Protein AF-A0A0B0CTV7-F1 (afdb_monomer)

Sequence (111 aa):
MFSVLFKLSWFFKKYWKRYTFAVIALIIASVIDLIPPKIIGMAIDEIQFNSLTSEKLMEVMLIYGGVILASYSISYLWDYTLFSGAMIMERTMRSRLMNHFLKMTPTFFGK

Radius of gyration: 24.49 Å; Cα contacts (8 Å, |Δi|>4): 42; chains: 1; bounding box: 49×27×73 Å

Nearest PDB structures (foldseek):
  4bne-assembly1_B  TM=8.474E-01  e=6.361E+00  Gallus gallus

Secondary structure (DSSP, 8-state):
-THHHHHTHHHHHHTHHHHHHHHHHHHHHHHHTTHHHHHHHHHHHHHHTT---HHHHHHHHHHHHHHHHHHHHHHHHHHHHHHHHHHHHHHHHHHHHHHHHTTS-HHHH--

Solvent-accessible surface area (backbone atoms only — not comparable to full-atom values): 6171 Å² total; per-residue (Å²): 124,70,70,57,56,63,74,44,42,69,56,52,68,72,47,39,71,52,51,52,48,22,51,53,35,46,54,52,33,59,57,50,67,54,46,60,62,52,52,50,50,54,52,51,52,30,54,75,71,72,68,65,44,76,66,58,51,51,52,52,51,52,52,50,53,51,50,51,54,51,42,51,54,39,46,51,52,21,50,53,46,49,51,55,48,51,51,53,50,49,54,54,50,54,52,52,50,50,60,49,58,76,70,54,59,70,74,71,77,76,109

pLDDT: mean 89.59, std 5.67, range [59.16, 95.88]

Foldseek 3Di:
DCVVVVVCVVLCVVCVVLVVLLVVLVVVLVVLVVVVVVLVVVVVVCVVVVVDDPVVVVVSVVVVVVSVVVSVVSVCSSVCSVVVSVVVVVVVVVVVVVVVVVPDDVVVVVD

Structure (mmCIF, N/CA/C/O back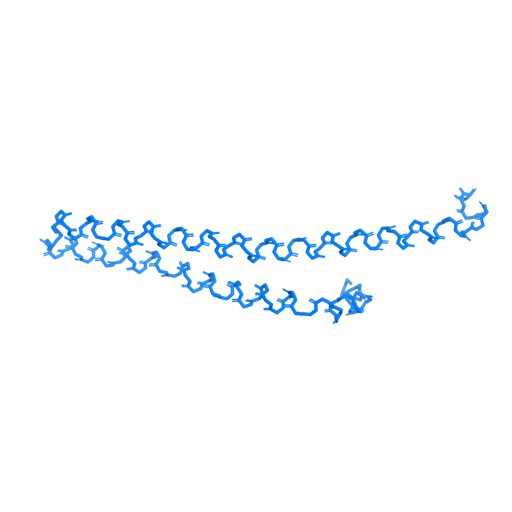bone):
data_AF-A0A0B0CTV7-F1
#
_entry.id   AF-A0A0B0CTV7-F1
#
loop_
_atom_site.group_PDB
_atom_site.id
_atom_site.type_symbol
_atom_site.label_atom_id
_atom_site.label_alt_id
_atom_site.label_comp_id
_atom_site.label_asym_id
_atom_site.label_entity_id
_atom_site.label_seq_id
_atom_site.pdbx_PDB_ins_code
_atom_site.Cartn_x
_atom_site.Cartn_y
_atom_site.Cartn_z
_atom_site.occupancy
_atom_site.B_iso_or_equiv
_atom_site.auth_seq_id
_atom_site.auth_comp_id
_atom_site.auth_asym_id
_atom_site.auth_atom_id
_atom_site.pdbx_PDB_model_num
ATOM 1 N N . MET A 1 1 ? -6.518 -0.273 -27.228 1.00 62.84 1 MET A N 1
ATOM 2 C CA . MET A 1 1 ? -5.924 0.113 -25.924 1.00 62.84 1 MET A CA 1
ATOM 3 C C . MET A 1 1 ? -5.338 -1.091 -25.179 1.00 62.84 1 MET A C 1
ATOM 5 O O . MET A 1 1 ? -4.176 -1.037 -24.800 1.00 62.84 1 MET A O 1
ATOM 9 N N . PHE A 1 2 ? -6.058 -2.213 -25.056 1.00 74.50 2 PHE A N 1
ATOM 10 C CA . PHE A 1 2 ? -5.585 -3.403 -24.320 1.00 74.50 2 PHE A CA 1
ATOM 11 C C . PHE A 1 2 ? -4.385 -4.155 -24.932 1.00 74.50 2 PHE A C 1
ATOM 13 O O . PHE A 1 2 ? -3.679 -4.863 -24.220 1.00 74.50 2 PHE A O 1
ATOM 20 N N . SER A 1 3 ? -4.086 -3.974 -26.223 1.00 80.12 3 SER A N 1
ATOM 21 C CA . SER A 1 3 ? -2.936 -4.614 -26.888 1.00 80.12 3 SER A CA 1
ATOM 22 C C . SER A 1 3 ? -1.577 -4.238 -26.279 1.00 80.12 3 SER A C 1
ATOM 24 O O . SER A 1 3 ? -0.633 -5.024 -26.336 1.00 80.12 3 SER A O 1
ATOM 26 N N . VAL A 1 4 ? -1.469 -3.060 -25.656 1.00 80.56 4 VAL A N 1
ATOM 27 C CA . VAL A 1 4 ? -0.244 -2.602 -24.979 1.00 80.56 4 VAL A CA 1
ATOM 28 C C . VAL A 1 4 ? 0.034 -3.427 -23.718 1.00 80.56 4 VAL A C 1
ATOM 30 O O . VAL A 1 4 ? 1.188 -3.759 -23.450 1.00 80.56 4 VAL A O 1
ATOM 33 N N . LEU A 1 5 ? -1.009 -3.842 -22.992 1.00 80.06 5 LEU A N 1
ATOM 34 C CA . LEU A 1 5 ? -0.870 -4.684 -21.798 1.00 80.06 5 LEU A CA 1
ATOM 35 C C . LEU A 1 5 ? -0.301 -6.062 -22.152 1.00 80.06 5 LEU A C 1
ATOM 37 O O . LEU A 1 5 ? 0.593 -6.555 -21.468 1.00 80.06 5 LEU A O 1
ATOM 41 N N . PHE A 1 6 ? -0.724 -6.641 -23.280 1.00 83.25 6 PHE A N 1
ATOM 42 C CA . PHE A 1 6 ? -0.155 -7.897 -23.776 1.00 83.25 6 PHE A CA 1
ATOM 43 C C . PHE A 1 6 ? 1.328 -7.764 -24.144 1.00 83.25 6 PHE A C 1
ATOM 45 O O . PHE A 1 6 ? 2.112 -8.664 -23.840 1.00 83.25 6 PHE A O 1
ATOM 52 N N . LYS A 1 7 ? 1.756 -6.625 -24.707 1.00 85.12 7 LYS A N 1
ATOM 53 C CA . LYS A 1 7 ? 3.183 -6.344 -24.969 1.00 85.12 7 LYS A CA 1
ATOM 54 C C . LYS A 1 7 ? 4.012 -6.197 -23.686 1.00 85.12 7 LYS A C 1
ATOM 56 O O . LYS A 1 7 ? 5.222 -6.402 -23.716 1.00 85.12 7 LYS A O 1
ATOM 61 N N . LEU A 1 8 ? 3.373 -5.873 -22.562 1.00 87.62 8 LEU A N 1
ATOM 62 C CA . LEU A 1 8 ? 3.992 -5.756 -21.238 1.00 87.62 8 LEU A CA 1
ATOM 63 C C . LEU A 1 8 ? 3.908 -7.053 -20.415 1.00 87.62 8 LEU A C 1
ATOM 65 O O . LEU A 1 8 ? 4.495 -7.124 -19.337 1.00 87.62 8 LEU A O 1
ATOM 69 N N . SER A 1 9 ? 3.249 -8.102 -20.919 1.00 86.56 9 SER A N 1
ATOM 70 C CA . SER A 1 9 ? 3.065 -9.389 -20.220 1.00 86.56 9 SER A CA 1
ATOM 71 C C . SER A 1 9 ? 4.371 -10.009 -19.705 1.00 86.56 9 SER A C 1
ATOM 73 O O . SER A 1 9 ? 4.402 -10.569 -18.609 1.00 86.56 9 SER A O 1
ATOM 75 N N . TRP A 1 10 ? 5.476 -9.848 -20.441 1.00 89.94 10 TRP A N 1
ATOM 76 C CA . TRP A 1 10 ? 6.802 -10.319 -20.027 1.00 89.94 10 TRP A CA 1
ATOM 77 C C . TRP A 1 10 ? 7.267 -9.679 -18.704 1.00 89.94 10 TRP A C 1
ATOM 79 O O . TRP A 1 10 ? 7.941 -10.332 -17.907 1.00 89.94 10 TRP A O 1
ATOM 89 N N . PHE A 1 11 ? 6.897 -8.418 -18.454 1.00 88.44 11 PHE A N 1
ATOM 90 C CA . PHE A 1 11 ? 7.251 -7.685 -17.241 1.00 88.44 11 PHE A CA 1
ATOM 91 C C . PHE A 1 11 ? 6.431 -8.187 -16.054 1.00 88.44 11 PHE A C 1
ATOM 93 O O . PHE A 1 11 ? 6.997 -8.541 -15.020 1.00 88.44 11 PHE A O 1
ATOM 100 N N . PHE A 1 12 ? 5.112 -8.308 -16.230 1.00 88.12 12 PHE A N 1
ATOM 101 C CA . PHE A 1 12 ? 4.220 -8.849 -15.201 1.00 88.12 12 PHE A CA 1
ATOM 102 C C . PHE A 1 12 ? 4.604 -10.279 -14.813 1.00 88.12 12 PHE A C 1
ATOM 104 O O . PHE A 1 12 ? 4.662 -10.596 -13.628 1.00 88.12 12 PHE A O 1
ATOM 111 N N . LYS A 1 13 ? 4.980 -11.118 -15.788 1.00 89.25 13 LYS A N 1
ATOM 112 C CA . LYS A 1 13 ? 5.471 -12.478 -15.526 1.00 89.25 13 LYS A CA 1
ATOM 113 C C . LYS A 1 13 ? 6.790 -12.483 -14.746 1.00 89.25 13 LYS A C 1
ATOM 115 O O . LYS A 1 13 ? 6.990 -13.347 -13.900 1.00 89.25 13 LYS A O 1
ATOM 120 N N . LYS A 1 14 ? 7.679 -11.513 -14.985 1.00 90.75 14 LYS A N 1
ATOM 121 C CA . LYS A 1 14 ? 8.952 -11.382 -14.255 1.00 90.75 14 LYS A CA 1
ATOM 122 C C . LYS A 1 14 ? 8.756 -10.925 -12.804 1.00 90.75 14 LYS A C 1
ATOM 124 O O . LYS A 1 14 ? 9.447 -11.421 -11.920 1.00 90.75 14 LYS A O 1
ATOM 129 N N . TYR A 1 15 ? 7.815 -10.015 -12.553 1.00 90.44 15 TYR A N 1
ATOM 130 C CA . TYR A 1 15 ? 7.563 -9.427 -11.230 1.00 90.44 15 TYR A CA 1
ATOM 131 C C . TYR A 1 15 ? 6.286 -9.953 -10.555 1.00 90.44 15 TYR A C 1
ATOM 133 O O . TYR A 1 15 ? 5.752 -9.302 -9.660 1.00 90.44 15 TYR A O 1
ATOM 141 N N . TRP A 1 16 ? 5.805 -11.140 -10.937 1.00 89.06 16 TRP A N 1
ATOM 142 C CA . TRP A 1 16 ? 4.517 -11.682 -10.486 1.00 89.06 16 TRP A CA 1
ATOM 143 C C . TRP A 1 16 ? 4.376 -11.722 -8.958 1.00 89.06 16 TRP A C 1
ATOM 145 O O . TRP A 1 16 ? 3.366 -11.265 -8.437 1.00 89.06 16 TRP A O 1
ATOM 155 N N . LYS A 1 17 ? 5.423 -12.147 -8.230 1.00 90.56 17 LYS A N 1
ATOM 156 C CA . LYS A 1 17 ? 5.428 -12.210 -6.754 1.00 90.56 17 LYS A CA 1
ATOM 157 C C . LYS A 1 17 ? 5.110 -10.865 -6.105 1.00 90.56 17 LYS A C 1
ATOM 159 O O . LYS A 1 17 ? 4.406 -10.808 -5.104 1.00 90.56 17 LYS A O 1
ATOM 164 N N . ARG A 1 18 ? 5.626 -9.783 -6.690 1.00 89.56 18 ARG A N 1
ATOM 165 C CA . ARG A 1 18 ? 5.433 -8.419 -6.202 1.00 89.56 18 ARG A CA 1
ATOM 166 C C . ARG A 1 18 ? 3.979 -7.977 -6.367 1.00 89.56 18 ARG A C 1
ATOM 168 O O . ARG A 1 18 ? 3.416 -7.391 -5.452 1.00 89.56 18 ARG A O 1
ATOM 175 N N . TYR A 1 19 ? 3.370 -8.304 -7.505 1.00 90.19 19 TYR A N 1
ATOM 176 C CA . TYR A 1 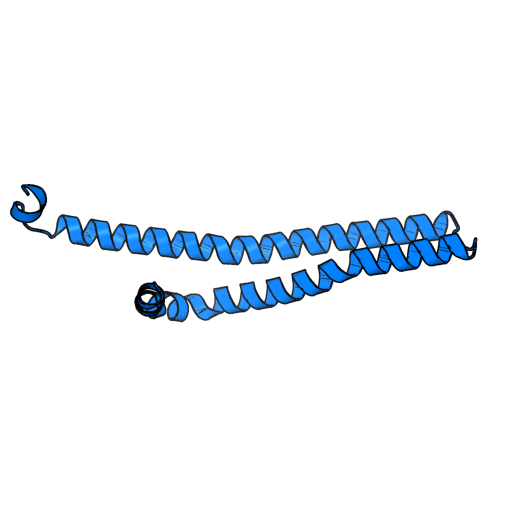19 ? 1.955 -8.030 -7.752 1.00 90.19 19 TYR A CA 1
ATOM 177 C C . TYR A 1 19 ? 1.048 -8.892 -6.878 1.00 90.19 19 TYR A C 1
ATOM 179 O O . TYR A 1 19 ? 0.104 -8.372 -6.301 1.00 90.19 19 TYR A O 1
ATOM 187 N N . THR A 1 20 ? 1.360 -10.179 -6.710 1.00 91.56 20 THR A N 1
ATOM 188 C CA . THR A 1 20 ? 0.621 -11.059 -5.797 1.00 91.56 20 THR A CA 1
ATOM 189 C C . THR A 1 20 ? 0.662 -10.529 -4.366 1.00 91.56 20 THR A C 1
ATOM 191 O O . THR A 1 20 ? -0.381 -10.446 -3.729 1.00 91.56 20 THR A O 1
ATOM 194 N N . PHE A 1 21 ? 1.832 -10.101 -3.881 1.00 92.31 21 PHE A N 1
ATOM 195 C CA . PHE A 1 21 ? 1.952 -9.486 -2.559 1.00 92.31 21 PHE A CA 1
ATOM 196 C C . PHE A 1 21 ? 1.133 -8.195 -2.444 1.00 92.31 21 PHE A C 1
ATOM 198 O O . PHE A 1 21 ? 0.388 -8.043 -1.483 1.00 92.31 21 PHE A O 1
ATOM 205 N N . ALA A 1 22 ? 1.215 -7.301 -3.435 1.00 90.94 22 ALA A N 1
ATOM 206 C CA . ALA A 1 22 ? 0.431 -6.066 -3.444 1.00 90.94 22 ALA A CA 1
ATOM 207 C C . ALA A 1 22 ? -1.082 -6.341 -3.409 1.00 90.94 22 ALA A C 1
ATOM 209 O O . ALA A 1 22 ? -1.796 -5.696 -2.652 1.00 90.94 22 ALA A O 1
ATOM 210 N N . VAL A 1 23 ? -1.565 -7.325 -4.175 1.00 92.88 23 VAL A N 1
ATOM 211 C CA . VAL A 1 23 ? -2.986 -7.709 -4.193 1.00 92.88 23 VAL A CA 1
ATOM 212 C C . VAL A 1 23 ? -3.422 -8.292 -2.851 1.00 92.88 23 VAL A C 1
ATOM 214 O O . VAL A 1 23 ? -4.465 -7.907 -2.337 1.00 92.88 23 VAL A O 1
ATOM 217 N N . ILE A 1 24 ? -2.627 -9.186 -2.258 1.00 94.06 24 ILE A N 1
ATOM 218 C CA . ILE A 1 24 ? -2.931 -9.750 -0.934 1.00 94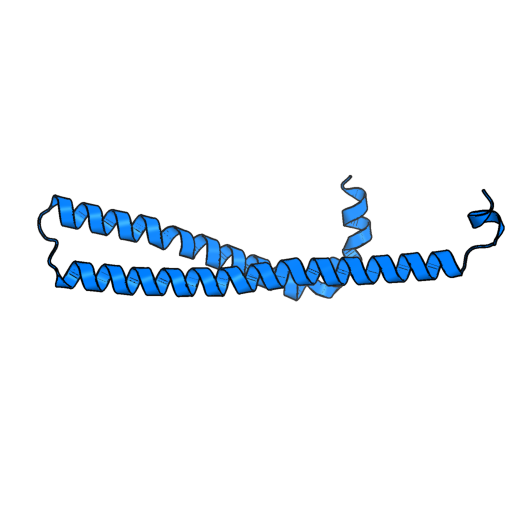.06 24 ILE A CA 1
ATOM 219 C C . ILE A 1 24 ? -2.968 -8.637 0.120 1.00 94.06 24 ILE A C 1
ATOM 221 O O . ILE A 1 24 ? -3.915 -8.567 0.899 1.00 94.06 24 ILE A O 1
ATOM 225 N N . ALA A 1 25 ? -1.978 -7.742 0.119 1.00 92.00 25 ALA A N 1
ATOM 226 C CA . ALA A 1 25 ? -1.924 -6.615 1.043 1.00 92.00 25 ALA A CA 1
ATOM 227 C C . ALA A 1 25 ? -3.113 -5.657 0.858 1.00 92.00 25 ALA A C 1
ATOM 229 O O . ALA A 1 25 ? -3.686 -5.214 1.847 1.00 92.00 25 ALA A O 1
ATOM 230 N N . LEU A 1 26 ? -3.540 -5.405 -0.383 1.00 93.69 26 LEU A N 1
ATOM 231 C CA . LEU A 1 26 ? -4.713 -4.584 -0.696 1.00 93.69 26 LEU A CA 1
ATOM 232 C C . LEU A 1 26 ? -6.026 -5.225 -0.219 1.00 93.69 26 LEU A C 1
ATOM 234 O O . LEU A 1 26 ? -6.891 -4.529 0.311 1.00 93.69 26 LEU A O 1
ATOM 238 N N . ILE A 1 27 ? -6.174 -6.547 -0.354 1.00 94.19 27 ILE A N 1
ATOM 239 C CA . ILE A 1 27 ? -7.333 -7.272 0.191 1.00 94.19 27 ILE A CA 1
ATOM 240 C C . ILE A 1 27 ? -7.363 -7.143 1.717 1.00 94.19 27 ILE A C 1
ATOM 242 O O . ILE A 1 27 ? -8.410 -6.846 2.285 1.00 94.19 27 ILE A O 1
ATOM 246 N N . ILE A 1 28 ? -6.218 -7.322 2.382 1.00 93.62 28 ILE A N 1
ATOM 247 C CA . ILE A 1 28 ? -6.115 -7.177 3.840 1.00 93.62 28 ILE A CA 1
ATOM 248 C C . ILE A 1 28 ? -6.435 -5.739 4.268 1.00 93.62 28 ILE A C 1
ATOM 250 O O . ILE A 1 28 ? -7.217 -5.557 5.198 1.00 93.62 28 ILE A O 1
ATOM 254 N N . ALA A 1 29 ? -5.891 -4.731 3.577 1.00 93.19 29 ALA A N 1
ATOM 255 C CA . ALA A 1 29 ? -6.196 -3.321 3.831 1.00 93.19 29 ALA A CA 1
ATOM 256 C C . ALA A 1 29 ? -7.707 -3.062 3.751 1.00 93.19 29 ALA A C 1
ATOM 258 O O . ALA A 1 29 ? -8.298 -2.532 4.685 1.00 93.19 29 ALA A O 1
ATOM 259 N N . SER A 1 30 ? -8.345 -3.568 2.692 1.00 93.06 30 SER A N 1
ATOM 260 C CA . SER A 1 30 ? -9.786 -3.413 2.468 1.00 93.06 30 SER A CA 1
ATOM 261 C C . SER A 1 30 ? -10.628 -4.032 3.591 1.00 93.06 30 SER A C 1
ATOM 263 O O . SER A 1 30 ? -11.681 -3.506 3.938 1.00 93.06 30 SER A O 1
ATOM 265 N N . VAL A 1 31 ? -10.176 -5.148 4.178 1.00 93.94 31 VAL A N 1
ATOM 266 C CA . VAL A 1 31 ? -10.842 -5.755 5.342 1.00 93.94 31 VAL A CA 1
ATOM 267 C C . VAL A 1 31 ? -10.653 -4.905 6.599 1.00 93.94 31 VAL A C 1
ATOM 269 O O . VAL A 1 31 ? -11.586 -4.762 7.387 1.00 93.94 31 VAL A O 1
ATOM 272 N N . ILE A 1 32 ? -9.469 -4.330 6.798 1.00 91.75 32 ILE A N 1
ATOM 273 C CA . ILE A 1 32 ? -9.178 -3.475 7.957 1.00 91.75 32 ILE A CA 1
ATOM 274 C C . ILE A 1 32 ? -9.987 -2.182 7.902 1.00 91.75 32 ILE A C 1
ATOM 276 O O . ILE A 1 32 ? -10.483 -1.737 8.934 1.00 91.75 32 ILE A O 1
ATOM 280 N N . ASP A 1 33 ? -10.205 -1.627 6.715 1.00 89.81 33 ASP A N 1
ATOM 281 C CA . ASP A 1 33 ? -10.987 -0.402 6.537 1.00 89.81 33 ASP A CA 1
ATOM 282 C C . ASP A 1 33 ? -12.487 -0.587 6.861 1.00 89.81 33 ASP A C 1
ATOM 284 O O . ASP A 1 33 ? -13.211 0.390 7.051 1.00 89.81 33 ASP A O 1
ATOM 288 N N . LEU A 1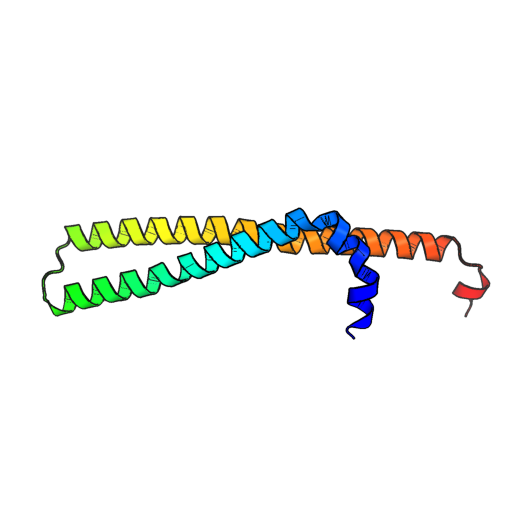 34 ? -12.958 -1.832 7.029 1.00 92.06 34 LEU A N 1
ATOM 289 C CA . LEU A 1 34 ? -14.294 -2.153 7.556 1.00 92.06 34 LEU A CA 1
ATOM 290 C C . LEU A 1 34 ? -14.364 -2.128 9.094 1.00 92.06 34 LEU A C 1
ATOM 292 O O . LEU A 1 34 ? -15.456 -2.147 9.664 1.00 92.06 34 LEU A O 1
ATOM 296 N N . ILE A 1 35 ? -13.227 -2.097 9.793 1.00 92.50 35 ILE A N 1
ATOM 297 C CA . ILE A 1 35 ? -13.179 -2.082 11.261 1.00 92.50 35 ILE A CA 1
ATOM 298 C C . ILE A 1 35 ? -13.641 -0.726 11.831 1.00 92.50 35 ILE A C 1
ATOM 300 O O . ILE A 1 35 ? -14.483 -0.743 12.732 1.00 92.50 35 ILE A O 1
ATOM 304 N N . PRO A 1 36 ? -13.189 0.442 11.322 1.00 90.44 36 PRO A N 1
ATOM 305 C CA . PRO A 1 36 ? -13.658 1.753 11.770 1.00 90.44 36 PRO A CA 1
ATOM 306 C C . PRO A 1 36 ? -15.186 1.916 11.852 1.00 90.44 36 PRO A C 1
ATOM 308 O O . PRO A 1 36 ? -15.670 2.265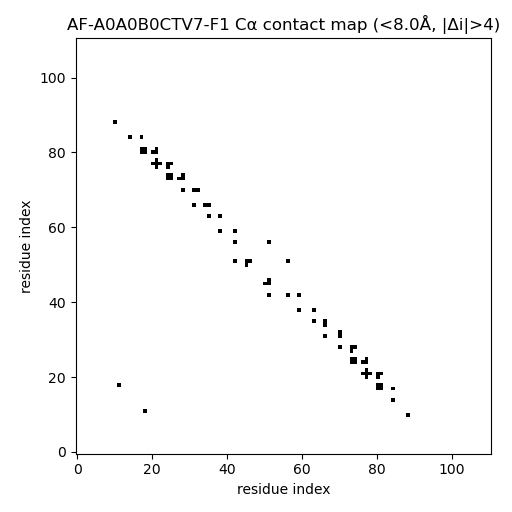 12.930 1.00 90.44 36 PRO A O 1
ATOM 311 N N . PRO A 1 37 ? -15.983 1.626 10.799 1.00 91.81 37 PRO A N 1
ATOM 312 C CA . PRO A 1 37 ? -17.436 1.774 10.880 1.00 91.81 37 PRO A CA 1
ATOM 313 C C . PRO A 1 37 ? -18.070 0.817 11.896 1.00 91.81 37 PRO A C 1
ATOM 315 O O . PRO A 1 37 ? -19.046 1.182 12.547 1.00 91.81 37 PRO A O 1
ATOM 318 N N . LYS A 1 38 ? -17.497 -0.379 12.095 1.00 91.50 38 LYS A N 1
ATOM 319 C CA . LYS A 1 38 ? -17.958 -1.317 13.127 1.00 91.50 38 LYS A CA 1
ATOM 320 C C . LYS A 1 38 ? -17.714 -0.774 14.538 1.00 91.50 38 LYS A C 1
ATOM 322 O O . LYS A 1 38 ? -18.601 -0.876 15.380 1.00 91.50 38 LYS A O 1
ATOM 327 N N . ILE A 1 39 ? -16.544 -0.179 14.783 1.00 90.06 39 ILE A N 1
ATOM 328 C CA . ILE A 1 39 ? -16.211 0.459 16.066 1.00 90.06 39 ILE A CA 1
ATOM 329 C C . ILE A 1 39 ? -17.153 1.637 16.338 1.00 90.06 39 ILE A C 1
ATOM 331 O O . ILE A 1 39 ? -17.668 1.768 17.445 1.00 90.06 39 ILE A O 1
ATOM 335 N N . ILE A 1 40 ? -17.421 2.462 15.323 1.00 89.31 40 ILE A N 1
ATOM 336 C CA . ILE A 1 40 ? -18.359 3.586 15.440 1.00 89.31 40 ILE A CA 1
ATOM 337 C C . ILE A 1 40 ? -19.771 3.083 15.763 1.00 89.31 40 ILE A C 1
ATOM 339 O O . ILE A 1 40 ? -20.411 3.635 16.652 1.00 89.31 40 ILE A O 1
ATOM 343 N N . GLY A 1 41 ? -20.240 2.021 15.098 1.00 89.44 41 GLY A N 1
ATOM 344 C CA . GLY A 1 41 ? -21.540 1.410 15.392 1.00 89.44 41 GLY A CA 1
ATOM 345 C C . GLY A 1 41 ? -21.654 0.956 16.849 1.00 89.44 41 GLY A C 1
ATOM 346 O O . GLY A 1 41 ? -22.581 1.356 17.542 1.00 89.44 41 GLY A O 1
ATOM 347 N N . MET A 1 42 ? -20.649 0.228 17.348 1.00 87.81 42 MET A N 1
ATOM 348 C CA . MET A 1 42 ? -20.601 -0.202 18.754 1.00 87.81 42 MET A CA 1
ATOM 349 C C . MET A 1 42 ? -20.612 0.980 19.730 1.00 87.81 42 MET A C 1
ATOM 351 O O . MET A 1 42 ? -21.273 0.922 20.764 1.00 87.81 42 MET A O 1
ATOM 355 N N . ALA A 1 43 ? -19.899 2.062 19.406 1.00 87.06 43 ALA A N 1
ATOM 356 C CA . ALA A 1 43 ? -19.887 3.263 20.233 1.00 87.06 43 ALA A CA 1
ATOM 357 C C . ALA A 1 43 ? -21.261 3.957 20.264 1.00 87.06 43 ALA A C 1
ATOM 359 O O . ALA A 1 43 ? -21.685 4.413 21.324 1.00 8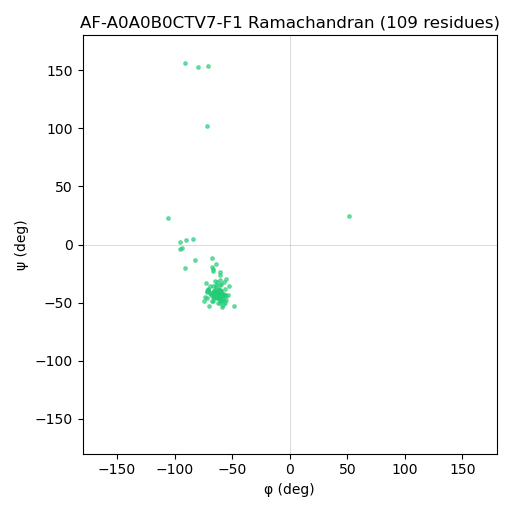7.06 43 ALA A O 1
ATOM 360 N N . ILE A 1 44 ? -21.967 4.017 19.129 1.00 87.50 44 ILE A N 1
ATOM 361 C CA . ILE A 1 44 ? -23.326 4.577 19.043 1.00 87.50 44 ILE A CA 1
ATOM 362 C C . ILE A 1 44 ? -24.310 3.743 19.869 1.00 87.50 44 ILE A C 1
ATOM 364 O O . ILE A 1 44 ? -25.110 4.319 20.607 1.00 87.50 44 ILE A O 1
ATOM 368 N N . ASP A 1 45 ? -24.223 2.415 19.798 1.00 87.88 45 ASP A N 1
ATOM 369 C CA . ASP A 1 45 ? -25.090 1.522 20.570 1.00 87.88 45 ASP A CA 1
ATOM 370 C C . ASP A 1 45 ? -24.889 1.730 22.083 1.00 87.88 45 ASP A C 1
ATOM 372 O O . ASP A 1 45 ? -25.849 1.925 22.827 1.00 87.88 45 ASP A O 1
ATOM 376 N N . GLU A 1 46 ? -23.640 1.784 22.555 1.00 86.12 46 GLU A N 1
ATOM 377 C CA . GLU A 1 46 ? -23.319 2.035 23.971 1.00 86.12 46 GLU A CA 1
ATOM 378 C C . GLU A 1 46 ? -23.788 3.424 24.452 1.00 86.12 46 GLU A C 1
ATOM 380 O O . GLU A 1 46 ? -24.190 3.583 25.609 1.00 86.12 46 GLU A O 1
ATOM 385 N N . ILE A 1 47 ? -23.786 4.430 23.566 1.00 85.94 47 ILE A N 1
ATOM 386 C CA . ILE A 1 47 ? -24.385 5.745 23.840 1.00 85.94 47 ILE A CA 1
ATOM 387 C C . ILE A 1 47 ? -25.909 5.621 23.971 1.00 85.94 47 ILE A C 1
ATOM 389 O O . ILE A 1 47 ? -26.487 6.164 24.912 1.00 85.94 47 ILE A O 1
ATOM 393 N N . GLN A 1 48 ? -26.568 4.894 23.064 1.00 86.25 48 GLN A N 1
ATOM 394 C CA . GLN A 1 48 ? -28.024 4.725 23.068 1.00 86.25 48 GLN A CA 1
ATOM 395 C C . GLN A 1 48 ? -28.527 4.033 24.343 1.00 86.25 48 GLN A C 1
ATOM 397 O O . GLN A 1 48 ? -29.569 4.413 24.880 1.00 86.25 48 GLN A O 1
ATOM 402 N N . PHE A 1 49 ? -27.785 3.048 24.850 1.00 86.81 49 PHE A N 1
ATOM 403 C CA . PHE A 1 49 ? -28.134 2.327 26.075 1.00 86.81 49 PHE A CA 1
ATOM 404 C C . PHE A 1 49 ? -27.673 3.028 27.367 1.00 86.81 49 PHE A C 1
ATOM 406 O O . PHE A 1 49 ? -27.860 2.470 28.448 1.00 86.81 49 PHE A O 1
ATOM 413 N N . ASN A 1 50 ? -27.104 4.244 27.291 1.00 79.56 50 ASN A N 1
ATOM 414 C CA . ASN A 1 50 ? -26.507 4.971 28.427 1.00 79.56 50 ASN A CA 1
ATOM 415 C C . ASN A 1 50 ? -25.477 4.137 29.224 1.00 79.56 50 ASN A C 1
ATOM 417 O O . ASN A 1 50 ? -25.232 4.394 30.402 1.00 79.56 50 ASN A O 1
ATOM 421 N N . SER A 1 51 ? -24.863 3.132 28.596 1.00 78.38 51 SER A N 1
ATOM 422 C CA . SER A 1 51 ? -23.866 2.244 29.208 1.00 78.38 51 SER A CA 1
ATOM 423 C C . SER A 1 51 ? -22.427 2.690 28.940 1.00 78.38 51 SER A C 1
ATOM 425 O O . SER A 1 51 ? -21.476 2.028 29.368 1.00 78.38 51 SER A O 1
ATOM 427 N N . LEU A 1 52 ? -22.261 3.820 28.249 1.00 76.12 52 LEU A N 1
ATOM 428 C CA . LEU A 1 52 ? -20.969 4.402 27.930 1.00 76.12 52 LEU A CA 1
ATOM 429 C C . LEU A 1 52 ? -20.309 4.993 29.184 1.00 76.12 52 LEU A C 1
ATOM 431 O O . LEU A 1 52 ? -20.627 6.094 29.630 1.00 76.12 52 LEU A O 1
ATOM 435 N N . THR A 1 53 ? -19.351 4.260 29.742 1.00 86.31 53 THR A N 1
ATOM 436 C CA . THR A 1 53 ? -18.469 4.758 30.800 1.00 86.31 53 THR A CA 1
ATOM 437 C C . THR A 1 53 ? -17.206 5.383 30.204 1.00 86.31 53 THR A C 1
ATOM 439 O O . THR A 1 53 ? -16.779 5.036 29.100 1.00 86.31 53 THR A O 1
ATOM 442 N N . SER A 1 54 ? -16.561 6.287 30.949 1.00 84.56 54 SER A N 1
ATOM 443 C CA . SER A 1 54 ? -15.292 6.908 30.532 1.00 84.56 54 SER A CA 1
ATOM 444 C C . SER A 1 54 ? -14.185 5.880 30.259 1.00 84.56 54 SER A C 1
ATOM 446 O O . SER A 1 54 ? -13.355 6.091 29.378 1.00 84.56 54 SER A O 1
ATOM 448 N N . GLU A 1 55 ? -14.188 4.753 30.978 1.00 86.88 55 GLU A N 1
ATOM 449 C CA . GLU A 1 55 ? -13.246 3.646 30.769 1.00 86.88 55 GLU A CA 1
ATOM 450 C C . GLU A 1 55 ? -13.470 2.950 29.421 1.00 86.88 55 GLU A C 1
ATOM 452 O O . GLU A 1 55 ? -12.524 2.814 28.644 1.00 86.88 55 GLU A O 1
ATOM 457 N N . LYS A 1 56 ? -14.722 2.595 29.092 1.00 84.69 56 LYS A N 1
ATOM 458 C CA . LYS A 1 56 ? -15.065 1.999 27.790 1.00 84.69 56 LYS A CA 1
ATOM 459 C C . LYS A 1 56 ? -14.729 2.931 26.629 1.00 84.69 56 LYS A C 1
ATOM 461 O O . LYS A 1 56 ? -14.241 2.483 25.596 1.00 84.69 56 LYS A O 1
ATOM 466 N N . LEU A 1 57 ? -14.964 4.235 26.787 1.00 87.19 57 LEU A N 1
ATOM 467 C CA . LEU A 1 57 ? -14.636 5.216 25.753 1.00 87.19 57 LEU A CA 1
ATOM 468 C C . LEU A 1 57 ? -13.123 5.290 25.501 1.00 87.19 57 LEU A C 1
ATOM 470 O O . LEU A 1 57 ? -12.697 5.330 24.346 1.00 87.19 57 LEU A O 1
ATOM 474 N N . MET A 1 58 ? -12.312 5.257 26.562 1.00 89.81 58 MET A N 1
ATOM 475 C CA . MET A 1 58 ? -10.854 5.220 26.440 1.00 89.81 58 MET A CA 1
ATOM 476 C C . MET A 1 58 ? -10.377 3.933 25.748 1.00 89.81 58 MET A C 1
ATOM 478 O O . MET A 1 58 ? -9.523 3.995 24.865 1.00 89.81 58 MET A O 1
ATOM 482 N N . GLU A 1 59 ? -10.950 2.778 26.096 1.00 89.12 59 GLU A N 1
ATOM 483 C CA . GLU A 1 59 ? -10.646 1.495 25.448 1.00 89.12 59 GLU A CA 1
ATOM 484 C C . GLU A 1 59 ? -10.963 1.531 23.946 1.00 89.12 59 GLU A C 1
ATOM 486 O O . GLU A 1 59 ? -10.110 1.205 23.117 1.00 89.12 59 GLU A O 1
ATOM 491 N N . VAL A 1 60 ? -12.155 2.013 23.581 1.00 89.62 60 VAL A N 1
ATOM 492 C CA . VAL A 1 60 ? -12.572 2.173 22.182 1.00 89.62 60 VAL A CA 1
ATOM 493 C C . VAL A 1 60 ? -11.622 3.103 21.426 1.00 89.62 60 V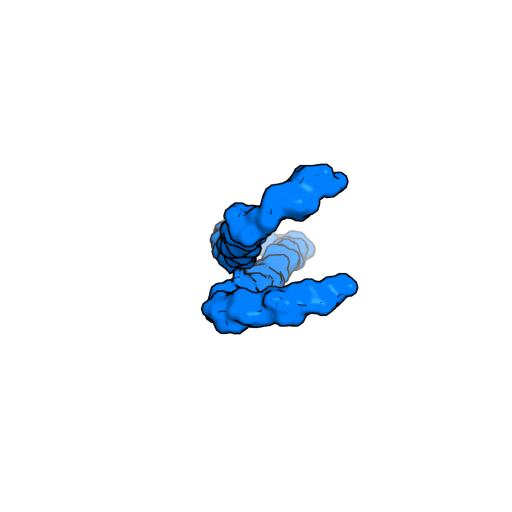AL A C 1
ATOM 495 O O . VAL A 1 60 ? -11.213 2.777 20.311 1.00 89.62 60 VAL A O 1
ATOM 498 N N . MET A 1 61 ? -11.217 4.227 22.024 1.00 90.81 61 MET A N 1
ATOM 499 C CA . MET A 1 61 ? -10.257 5.151 21.413 1.00 90.81 61 MET A CA 1
ATOM 500 C C . MET A 1 61 ? -8.876 4.519 21.204 1.00 90.81 61 MET A C 1
ATOM 502 O O . MET A 1 61 ? -8.274 4.718 20.148 1.00 90.81 61 MET A O 1
ATOM 506 N N . LEU A 1 62 ? -8.378 3.741 22.169 1.00 93.00 62 LEU A N 1
ATOM 507 C CA . LEU A 1 62 ? -7.095 3.042 22.049 1.00 93.00 62 LEU A CA 1
ATOM 508 C C . LEU A 1 62 ? -7.131 1.984 20.942 1.00 93.00 62 LEU A C 1
ATOM 510 O O . LEU A 1 62 ? -6.221 1.934 20.110 1.00 93.00 62 LEU A O 1
ATOM 514 N N . ILE A 1 63 ? -8.198 1.180 20.886 1.00 91.62 63 ILE A N 1
ATOM 515 C CA . ILE A 1 63 ? -8.403 0.191 19.820 1.00 91.62 63 ILE A CA 1
ATOM 516 C C . ILE A 1 63 ? -8.476 0.895 18.463 1.00 91.62 63 ILE A C 1
ATOM 518 O O . ILE A 1 63 ? -7.799 0.488 17.519 1.00 91.62 63 ILE A O 1
ATOM 522 N N . TYR A 1 64 ? -9.245 1.980 18.369 1.00 92.31 64 TYR A N 1
ATOM 523 C CA . TYR A 1 64 ? -9.383 2.760 17.143 1.00 92.31 64 TYR A CA 1
ATOM 524 C C . TYR A 1 64 ? -8.045 3.350 16.680 1.00 92.31 64 TYR A C 1
ATOM 526 O O . TYR A 1 64 ? -7.693 3.243 15.505 1.00 92.31 64 TYR A O 1
ATOM 534 N N . GLY A 1 65 ? -7.249 3.892 17.605 1.00 94.31 65 GLY A N 1
ATOM 535 C CA . GLY A 1 65 ? -5.891 4.360 17.325 1.00 94.31 65 GLY A CA 1
ATOM 536 C C . GLY A 1 65 ? -4.986 3.248 16.786 1.00 94.31 65 GLY A C 1
ATOM 537 O O . GLY A 1 65 ? -4.279 3.449 15.798 1.00 94.31 65 GLY A O 1
ATOM 538 N N . GLY A 1 66 ? -5.056 2.048 17.371 1.00 94.25 66 GLY A N 1
ATOM 539 C CA . GLY A 1 66 ? -4.335 0.871 16.879 1.00 94.25 66 GLY A CA 1
ATOM 540 C C . GLY A 1 66 ? -4.752 0.460 15.464 1.00 94.25 66 GLY A C 1
ATOM 541 O O . GLY A 1 66 ? -3.897 0.176 14.623 1.00 94.25 66 GLY A O 1
ATOM 542 N N . VAL A 1 67 ? -6.055 0.493 15.169 1.00 94.00 67 VAL A N 1
ATOM 543 C CA . VAL A 1 67 ? -6.598 0.203 13.832 1.00 94.00 67 VAL A CA 1
ATOM 544 C C . VAL A 1 67 ? -6.104 1.218 12.802 1.00 94.00 67 VAL A C 1
ATOM 546 O O . VAL A 1 67 ? -5.700 0.813 11.714 1.00 94.00 67 VAL A O 1
ATOM 549 N N . ILE A 1 68 ? -6.061 2.510 13.143 1.00 93.81 68 ILE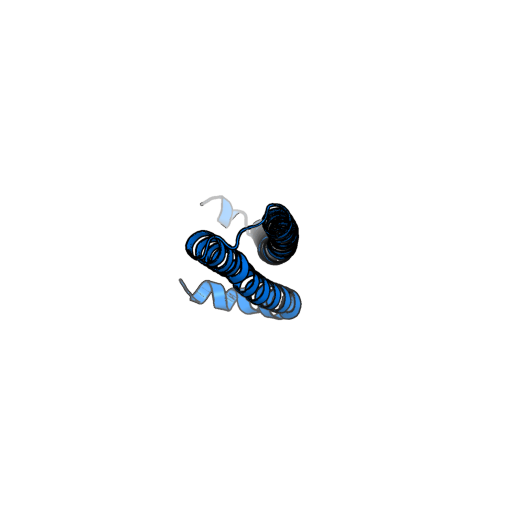 A N 1
ATOM 550 C CA . ILE A 1 68 ? -5.516 3.553 12.261 1.00 93.81 68 ILE A CA 1
ATOM 551 C C . ILE A 1 68 ? -4.046 3.269 11.932 1.00 93.81 68 ILE A C 1
ATOM 553 O O . ILE A 1 68 ? -3.661 3.298 10.764 1.00 93.81 68 ILE A O 1
ATOM 557 N N . LEU A 1 69 ? -3.223 2.958 12.938 1.00 95.25 69 LEU A N 1
ATOM 558 C CA . LEU A 1 69 ? -1.802 2.657 12.730 1.00 95.25 69 LEU A CA 1
ATOM 559 C C . LEU A 1 69 ? -1.597 1.411 11.857 1.00 95.25 69 LEU A C 1
ATOM 561 O O . LEU A 1 69 ? -0.722 1.398 10.983 1.00 95.25 69 LEU A O 1
ATOM 565 N N . ALA A 1 70 ? -2.415 0.377 12.064 1.00 93.12 70 ALA A N 1
ATOM 566 C CA . ALA A 1 70 ? -2.383 -0.845 11.268 1.00 93.12 70 ALA A CA 1
ATOM 567 C C . ALA A 1 70 ? -2.817 -0.592 9.815 1.00 93.12 70 ALA A C 1
ATOM 569 O O . ALA A 1 70 ? -2.092 -0.973 8.892 1.00 93.12 70 ALA A O 1
ATOM 570 N N . SER A 1 71 ? -3.948 0.097 9.611 1.00 93.50 71 SER A N 1
ATOM 571 C CA . SER A 1 71 ? -4.451 0.469 8.281 1.00 93.50 71 SER A CA 1
ATOM 572 C C . SER A 1 71 ? -3.418 1.306 7.531 1.00 93.50 71 SER A C 1
ATOM 574 O O . SER A 1 71 ? -3.081 0.983 6.393 1.00 93.50 71 SER A O 1
ATOM 576 N N . TYR A 1 72 ? -2.816 2.305 8.183 1.00 94.44 72 TYR A N 1
ATOM 577 C CA . TYR A 1 72 ? -1.793 3.148 7.566 1.00 94.44 72 TYR A CA 1
ATOM 578 C C . TYR A 1 72 ? -0.556 2.346 7.142 1.00 94.44 72 TYR A C 1
ATOM 580 O O . TYR A 1 72 ? -0.074 2.488 6.019 1.00 94.44 72 TYR A O 1
ATOM 588 N N . SER A 1 73 ? -0.061 1.462 8.013 1.00 94.38 73 SER A N 1
ATOM 589 C CA . SER A 1 73 ? 1.127 0.646 7.731 1.00 94.38 73 SER A CA 1
ATOM 590 C C . SER A 1 73 ? 0.908 -0.291 6.543 1.00 94.38 73 SER A C 1
ATOM 592 O O . SER A 1 73 ? 1.763 -0.408 5.665 1.00 94.38 73 SER A O 1
ATOM 594 N N . ILE A 1 74 ? -0.253 -0.945 6.490 1.00 92.44 74 ILE A N 1
ATOM 595 C CA . ILE A 1 74 ? -0.599 -1.872 5.407 1.00 92.44 74 ILE A CA 1
ATOM 596 C C . ILE A 1 74 ? -0.878 -1.102 4.117 1.00 92.44 74 ILE A C 1
ATOM 598 O O . ILE A 1 74 ? -0.414 -1.524 3.055 1.00 92.44 74 ILE A O 1
ATOM 602 N N . SER A 1 75 ? -1.558 0.043 4.218 1.00 92.31 75 SER A N 1
ATOM 603 C CA . SER A 1 75 ? -1.808 0.946 3.094 1.00 92.31 75 SER A CA 1
ATOM 604 C C . SER A 1 75 ? -0.508 1.381 2.432 1.00 92.31 75 SER A C 1
ATOM 606 O O . SER A 1 75 ? -0.298 1.161 1.241 1.00 92.31 75 SER A O 1
ATOM 608 N N . TYR A 1 76 ? 0.435 1.856 3.245 1.00 93.75 76 TYR A N 1
ATOM 609 C CA . TYR A 1 76 ? 1.762 2.230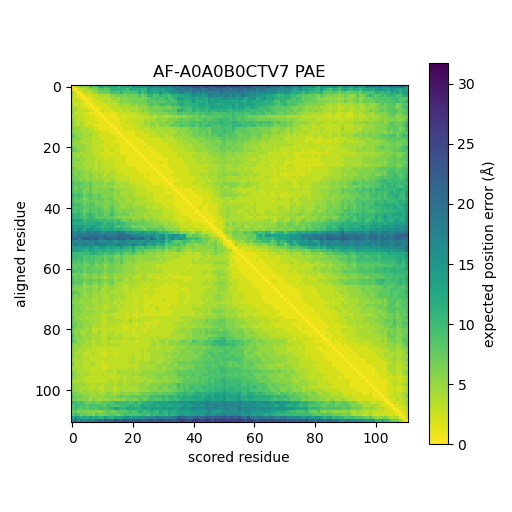 2.783 1.00 93.75 76 TYR A CA 1
ATOM 610 C C . TYR A 1 76 ? 2.491 1.072 2.083 1.00 93.75 76 TYR A C 1
ATOM 612 O O . TYR A 1 76 ? 3.107 1.266 1.032 1.00 93.75 76 TYR A O 1
ATOM 620 N N . LEU A 1 77 ? 2.420 -0.146 2.632 1.00 91.38 77 LEU A N 1
ATOM 621 C CA . LEU A 1 77 ? 3.088 -1.312 2.052 1.00 91.38 77 LEU A CA 1
ATOM 622 C C . LEU A 1 77 ? 2.534 -1.686 0.675 1.00 91.38 77 LEU A C 1
ATOM 624 O O . LEU A 1 77 ? 3.327 -1.950 -0.238 1.00 91.38 77 LEU A O 1
ATOM 628 N N . TRP A 1 78 ? 1.210 -1.738 0.500 1.00 91.31 78 TRP A N 1
ATOM 629 C CA . TRP A 1 78 ? 0.643 -2.125 -0.794 1.00 91.31 78 TRP A CA 1
ATOM 630 C C . TRP A 1 78 ? 0.845 -1.023 -1.840 1.00 91.31 78 TRP A C 1
ATOM 632 O O . TRP A 1 78 ? 1.276 -1.347 -2.952 1.00 91.31 78 TRP A O 1
ATOM 642 N N . ASP A 1 79 ? 0.665 0.253 -1.473 1.00 91.94 79 ASP A N 1
ATOM 643 C CA . ASP A 1 79 ? 0.907 1.404 -2.352 1.00 91.94 79 ASP A CA 1
ATOM 644 C C . ASP A 1 79 ? 2.355 1.421 -2.832 1.00 91.94 79 ASP A C 1
ATOM 646 O O . ASP A 1 79 ? 2.639 1.395 -4.035 1.00 91.94 79 ASP A O 1
ATOM 650 N N . TYR A 1 80 ? 3.304 1.379 -1.894 1.00 92.81 80 TYR A N 1
ATOM 651 C CA . TYR A 1 80 ? 4.725 1.360 -2.220 1.00 92.81 80 TYR A CA 1
ATOM 652 C C . TYR A 1 80 ? 5.064 0.189 -3.151 1.00 92.81 80 TYR A C 1
ATOM 654 O O . TYR A 1 80 ? 5.786 0.337 -4.148 1.00 92.81 80 TYR A O 1
ATOM 662 N N . THR A 1 81 ? 4.505 -0.989 -2.869 1.00 89.75 81 THR A N 1
ATOM 663 C CA . THR A 1 81 ? 4.747 -2.181 -3.678 1.00 89.75 81 THR A CA 1
ATOM 664 C C . THR A 1 81 ? 4.179 -2.027 -5.086 1.00 89.75 81 THR A C 1
ATOM 666 O O . THR A 1 81 ? 4.864 -2.398 -6.044 1.00 89.75 81 THR A O 1
ATOM 669 N N . LEU A 1 82 ? 2.994 -1.444 -5.249 1.00 90.31 82 LEU A N 1
ATOM 670 C CA . LEU A 1 82 ? 2.376 -1.236 -6.554 1.00 90.31 82 LEU A CA 1
ATOM 671 C C . LEU A 1 82 ? 3.122 -0.165 -7.369 1.00 90.31 82 LEU A C 1
ATOM 673 O O . LEU A 1 82 ? 3.575 -0.434 -8.488 1.00 90.31 82 LEU A O 1
ATOM 677 N N . PHE A 1 83 ? 3.336 1.019 -6.789 1.00 90.12 83 PHE A N 1
ATOM 678 C CA . PHE A 1 83 ? 3.893 2.179 -7.492 1.00 90.12 83 PHE A CA 1
ATOM 679 C C . PHE A 1 83 ? 5.375 2.034 -7.831 1.00 90.12 83 PHE A C 1
ATOM 681 O O . PHE A 1 83 ? 5.789 2.366 -8.944 1.00 90.12 83 PHE A O 1
ATOM 688 N N . SER A 1 84 ? 6.197 1.463 -6.945 1.00 89.94 84 SER A N 1
ATOM 689 C CA . SER A 1 84 ? 7.600 1.209 -7.307 1.00 89.94 84 SER A CA 1
ATOM 690 C C . SER A 1 84 ? 7.715 0.139 -8.417 1.00 89.94 84 SER A C 1
ATOM 692 O O . SER A 1 84 ? 8.690 0.126 -9.166 1.00 89.94 84 SER A O 1
ATOM 694 N N . GLY A 1 85 ? 6.694 -0.708 -8.620 1.00 89.38 85 GLY A N 1
ATOM 695 C CA . GLY A 1 85 ? 6.633 -1.639 -9.749 1.00 89.38 85 GLY A CA 1
ATOM 696 C C . GLY A 1 85 ? 6.446 -0.897 -11.071 1.00 89.38 85 GLY A C 1
ATOM 697 O O . GLY A 1 85 ? 7.155 -1.171 -12.042 1.00 89.38 85 GLY A O 1
ATOM 698 N N . ALA A 1 86 ? 5.557 0.100 -11.074 1.00 89.12 86 ALA A N 1
ATOM 699 C CA . ALA A 1 86 ? 5.338 0.988 -12.211 1.00 89.12 86 ALA A CA 1
ATOM 700 C C . ALA A 1 86 ? 6.597 1.799 -12.560 1.00 89.12 86 ALA A C 1
ATOM 702 O O . ALA A 1 86 ? 6.981 1.843 -13.727 1.00 89.12 86 ALA A O 1
ATOM 703 N N . MET A 1 87 ? 7.308 2.344 -11.565 1.00 92.00 87 MET A N 1
ATOM 704 C CA . MET A 1 87 ? 8.555 3.089 -11.801 1.00 92.00 87 MET A CA 1
ATOM 705 C C . MET A 1 87 ? 9.653 2.224 -12.437 1.00 92.00 87 MET A C 1
ATOM 707 O O . MET A 1 87 ? 10.338 2.657 -13.365 1.00 92.00 87 MET A O 1
ATOM 711 N N . ILE A 1 88 ? 9.818 0.976 -11.982 1.00 91.19 88 ILE A N 1
ATOM 712 C CA . ILE A 1 88 ? 10.782 0.041 -12.588 1.00 91.19 88 ILE A CA 1
ATOM 713 C C . ILE A 1 88 ? 10.386 -0.274 -14.034 1.00 91.19 88 ILE A C 1
ATOM 715 O O . ILE A 1 88 ? 11.254 -0.341 -14.915 1.00 91.19 88 ILE A O 1
ATOM 719 N N . MET A 1 89 ? 9.088 -0.459 -14.289 1.00 92.38 89 MET A N 1
ATOM 720 C CA . MET A 1 89 ? 8.569 -0.692 -15.634 1.00 92.38 89 MET A CA 1
ATOM 721 C C . MET A 1 89 ? 8.877 0.493 -16.548 1.00 92.38 89 MET A C 1
ATOM 723 O O . MET A 1 89 ? 9.455 0.300 -17.620 1.00 92.38 89 MET A O 1
ATOM 727 N N . GLU A 1 90 ? 8.561 1.709 -16.102 1.00 92.88 90 GLU A N 1
ATOM 728 C CA . GLU A 1 90 ? 8.806 2.940 -16.846 1.00 92.88 90 GLU A CA 1
ATOM 729 C C . GLU A 1 90 ? 10.293 3.094 -17.168 1.00 92.88 90 GLU A C 1
ATOM 731 O O . GLU A 1 90 ? 10.659 3.217 -18.339 1.00 92.88 90 GLU A O 1
ATOM 736 N N . ARG A 1 91 ? 11.168 2.996 -16.159 1.00 94.06 91 ARG A N 1
ATOM 737 C CA . ARG A 1 91 ? 12.620 3.102 -16.351 1.00 94.06 91 ARG A CA 1
ATOM 738 C C . ARG A 1 91 ? 13.117 2.095 -17.385 1.00 94.06 91 ARG A C 1
ATOM 740 O O . ARG A 1 91 ? 13.874 2.454 -18.284 1.00 94.06 91 ARG A O 1
ATOM 747 N N . THR A 1 92 ? 12.652 0.850 -17.302 1.00 93.00 92 THR A N 1
ATOM 748 C CA . THR A 1 92 ? 13.049 -0.207 -18.241 1.00 93.00 92 THR A CA 1
ATOM 749 C C . THR A 1 92 ? 12.602 0.102 -19.670 1.00 93.00 92 THR A C 1
ATOM 751 O O . THR A 1 92 ? 13.373 -0.085 -20.614 1.00 93.00 92 THR A O 1
ATOM 754 N N . MET A 1 93 ? 11.371 0.582 -19.849 1.00 92.81 93 MET A N 1
ATOM 755 C CA . MET A 1 93 ? 10.843 0.956 -21.163 1.00 92.81 93 MET A CA 1
ATOM 756 C C . MET A 1 93 ? 11.580 2.156 -21.750 1.00 92.81 93 MET A C 1
ATOM 758 O O . MET A 1 93 ? 11.995 2.095 -22.907 1.00 92.81 93 MET A O 1
ATOM 762 N N . ARG A 1 94 ? 11.831 3.196 -20.950 1.00 95.25 94 ARG A N 1
ATOM 763 C CA . ARG A 1 94 ? 12.577 4.386 -21.384 1.00 95.25 94 ARG A CA 1
ATOM 764 C C . ARG A 1 94 ? 14.002 4.044 -21.798 1.00 95.25 94 ARG A C 1
ATOM 766 O O . ARG A 1 94 ? 14.449 4.496 -22.847 1.00 95.25 94 ARG A O 1
ATOM 773 N N . SER A 1 95 ? 14.697 3.196 -21.038 1.00 95.12 95 SER A N 1
ATOM 774 C CA . SER A 1 95 ? 16.042 2.745 -21.411 1.00 95.12 95 SER A CA 1
ATOM 775 C C . SER A 1 95 ? 16.044 1.936 -22.709 1.00 95.12 95 SER A C 1
ATOM 777 O O . SER A 1 95 ? 16.910 2.145 -23.554 1.00 95.12 95 SER A O 1
ATOM 779 N N . ARG A 1 96 ? 15.068 1.038 -22.914 1.00 93.31 96 ARG A N 1
ATOM 780 C CA . ARG A 1 96 ? 14.954 0.288 -24.179 1.00 93.31 96 ARG A CA 1
ATOM 781 C C . ARG A 1 96 ? 14.656 1.199 -25.364 1.00 93.31 96 ARG A C 1
ATOM 783 O O . ARG A 1 96 ? 15.249 1.006 -26.419 1.00 93.31 96 ARG A O 1
ATOM 790 N N . LEU A 1 97 ? 13.772 2.176 -25.177 1.00 94.75 97 LEU A N 1
ATOM 791 C CA . LEU A 1 97 ? 13.430 3.156 -26.201 1.00 94.75 97 LEU A CA 1
ATOM 792 C C . LEU A 1 97 ? 14.653 3.988 -26.594 1.00 94.75 97 LEU A C 1
ATOM 794 O O . LEU A 1 97 ? 14.983 4.062 -27.772 1.00 94.75 97 LEU A O 1
ATOM 798 N N . MET A 1 98 ? 15.368 4.541 -25.611 1.00 95.88 98 MET A N 1
ATOM 799 C CA . MET A 1 98 ? 16.563 5.346 -25.865 1.00 95.88 98 MET A CA 1
ATOM 800 C C . MET A 1 98 ? 17.651 4.530 -26.574 1.00 95.88 98 MET A C 1
ATOM 802 O O . MET A 1 98 ? 18.190 4.960 -27.589 1.00 95.88 98 MET A O 1
ATOM 806 N N . ASN A 1 99 ? 17.912 3.305 -26.110 1.00 95.56 99 ASN A N 1
ATOM 807 C CA . ASN A 1 99 ? 18.860 2.404 -26.769 1.00 95.56 99 ASN A CA 1
ATOM 808 C C . ASN A 1 99 ? 18.458 2.061 -28.206 1.00 95.56 99 ASN A C 1
ATOM 810 O O . ASN A 1 99 ? 19.322 1.782 -29.033 1.00 95.56 99 ASN A O 1
ATOM 814 N N . HIS A 1 100 ? 17.159 2.028 -28.501 1.00 93.94 100 HIS A N 1
ATOM 815 C CA . HIS A 1 100 ? 16.678 1.803 -29.854 1.00 93.94 100 HIS A CA 1
ATOM 816 C C . HIS A 1 100 ? 16.893 3.038 -30.733 1.00 93.94 100 HIS A C 1
ATOM 818 O O . HIS A 1 100 ? 17.433 2.889 -31.824 1.00 93.94 100 HIS A O 1
ATOM 824 N N . PHE A 1 101 ? 16.567 4.238 -30.241 1.00 94.56 101 PHE A N 1
ATOM 825 C CA . PHE A 1 101 ? 16.812 5.495 -30.956 1.00 94.56 101 PHE A CA 1
ATOM 826 C C . PHE A 1 101 ? 18.289 5.690 -31.297 1.00 94.56 101 PHE A C 1
ATOM 828 O O . PHE A 1 101 ? 18.608 5.998 -32.439 1.00 94.56 101 PHE A O 1
ATOM 835 N N . LEU A 1 102 ? 19.203 5.399 -30.371 1.00 93.25 102 LEU A N 1
ATOM 836 C CA . LEU A 1 102 ? 20.645 5.508 -30.626 1.00 93.25 102 LEU A CA 1
ATOM 837 C C . LEU A 1 102 ? 21.168 4.551 -31.713 1.00 93.25 102 LEU A C 1
ATOM 839 O O . LEU A 1 102 ? 22.266 4.751 -32.221 1.00 93.25 102 LEU A O 1
ATOM 843 N N . LYS A 1 103 ? 20.409 3.508 -32.071 1.00 93.75 103 LYS A N 1
ATOM 844 C CA . LYS A 1 103 ? 20.756 2.561 -33.144 1.00 93.75 103 LYS A CA 1
ATOM 845 C C . LYS A 1 103 ? 20.114 2.905 -34.490 1.00 93.75 103 LYS A C 1
ATOM 847 O O . LYS A 1 103 ? 20.348 2.188 -35.459 1.00 93.75 103 LYS A O 1
ATOM 852 N N . MET A 1 104 ? 19.271 3.934 -34.555 1.00 92.69 104 MET A N 1
ATOM 853 C CA . MET A 1 104 ? 18.598 4.317 -35.795 1.00 92.69 104 MET A CA 1
ATOM 854 C C . MET A 1 104 ? 19.512 5.134 -36.707 1.00 92.69 104 MET A C 1
ATOM 856 O O . MET A 1 104 ? 20.430 5.817 -36.258 1.00 92.69 104 MET A O 1
ATOM 860 N N . THR A 1 105 ? 19.253 5.064 -38.012 1.00 91.62 105 THR A N 1
ATOM 861 C CA . THR A 1 105 ? 20.005 5.814 -39.019 1.00 91.62 105 THR A CA 1
ATOM 862 C C . THR A 1 105 ? 19.695 7.314 -38.948 1.00 91.62 105 THR A C 1
ATOM 864 O O . THR A 1 105 ? 18.576 7.689 -38.596 1.00 91.62 105 THR A O 1
ATOM 867 N N . PRO A 1 106 ? 20.620 8.196 -39.371 1.00 86.56 106 PRO A N 1
ATOM 868 C CA . PRO A 1 106 ? 20.394 9.646 -39.383 1.00 86.56 106 PRO A CA 1
ATOM 869 C C . PRO A 1 106 ? 19.143 10.081 -40.165 1.00 86.56 106 PRO A C 1
ATOM 871 O O . PRO A 1 106 ? 18.495 11.060 -39.810 1.00 86.56 106 PRO A O 1
ATOM 874 N N . THR A 1 107 ? 18.755 9.316 -41.192 1.00 89.56 107 THR A N 1
ATOM 875 C CA . THR A 1 107 ? 17.529 9.530 -41.982 1.00 89.56 107 THR A CA 1
ATOM 876 C C . THR A 1 107 ? 16.237 9.452 -41.168 1.00 89.56 107 THR A C 1
ATOM 878 O O . THR A 1 107 ? 15.237 10.023 -41.589 1.00 89.56 107 THR A O 1
ATOM 881 N N . PHE A 1 108 ? 16.242 8.768 -40.020 1.00 89.94 108 PHE A N 1
ATOM 882 C CA . PHE A 1 108 ? 15.112 8.742 -39.092 1.00 89.94 108 PHE A CA 1
ATOM 883 C C . PHE A 1 108 ? 14.947 10.068 -38.335 1.00 89.94 108 PHE A C 1
ATOM 885 O O . PHE A 1 108 ? 13.825 10.455 -38.043 1.00 89.94 108 PHE A O 1
ATOM 892 N N . PHE A 1 109 ? 16.049 10.762 -38.032 1.00 88.50 109 PHE A N 1
ATOM 893 C CA . PHE A 1 109 ? 16.050 12.012 -37.259 1.00 88.50 109 PHE A CA 1
ATOM 894 C C . PHE A 1 109 ? 15.929 13.271 -38.124 1.00 88.50 109 PHE A C 1
ATOM 896 O O . PHE A 1 109 ? 15.610 14.337 -37.610 1.00 88.50 109 PHE A O 1
ATOM 903 N N . GLY A 1 110 ? 16.247 13.162 -39.416 1.00 85.06 110 GLY A N 1
ATOM 904 C CA . GLY A 1 110 ? 16.199 14.270 -40.373 1.00 85.06 110 GLY A CA 1
ATOM 905 C C . GLY A 1 110 ? 14.863 14.440 -41.105 1.00 85.06 110 GLY A C 1
ATOM 906 O O . GLY A 1 110 ? 14.790 15.267 -42.011 1.00 85.06 110 GLY A O 1
ATOM 907 N N . LYS A 1 111 ? 13.844 13.643 -40.767 1.00 59.16 111 LYS A N 1
ATOM 908 C CA . LYS A 1 111 ? 12.451 13.809 -41.208 1.00 59.16 111 LYS A CA 1
ATOM 909 C C . LYS A 1 111 ? 11.601 14.260 -40.032 1.00 59.16 111 LYS A C 1
ATOM 911 O O . LYS A 1 111 ? 10.671 15.050 -40.286 1.00 59.16 111 LYS A O 1
#

Mean predicted aligned error: 6.2 Å